Protein AF-A0A7S0HEJ6-F1 (afdb_monomer_lite)

Organism: NCBI:txid33657

Foldseek 3Di:
DDPPAPQWDDPDPPLRDTDGSVVRVVVCVVVVNDPPLLDDDDDDDDDPDDCPVVPDDDDDDHPCLVSPDQPPDPDHSCQVVQVVVDDVSVVVSVVVVVVVVVVVVVVVPPPDDD

pLDDT: mean 85.02, std 13.45, range [39.56, 96.75]

Secondary structure (DSSP, 8-state):
--TTSTTEEESSTTS--EEE-HHHHHHHHHHTSS-GGG------------STTSS-------HHHHT---SS-SS-HHHHHHHHH-HHHHHHHHHHHHHHHHHHHHHTTS----

Sequence (114 aa):
GRADLPGAAELSEGTRVYRGGARAAAAAVLAGDAHPLEFRWFVGRHTALSTRRGEWRSLACARPLLLKRCQALPKPFWHEVMELCGGECAELSRLIARENEGSNKRGFGRAEGI

Radius of gyration: 19.53 Å; chains: 1; bounding box: 34×42×59 Å

Structure (mmCIF, N/CA/C/O backbone):
data_AF-A0A7S0HEJ6-F1
#
_entry.id   AF-A0A7S0HEJ6-F1
#
loop_
_atom_site.group_PDB
_atom_site.id
_atom_site.type_symbol
_atom_site.label_atom_id
_atom_site.label_alt_id
_atom_site.label_comp_id
_atom_site.label_asym_id
_atom_site.label_entity_id
_atom_site.label_seq_id
_atom_site.pdbx_PDB_ins_code
_atom_site.Cartn_x
_atom_site.Cartn_y
_atom_site.Cartn_z
_atom_site.occupancy
_atom_site.B_iso_or_equiv
_atom_site.auth_seq_id
_atom_site.auth_comp_id
_atom_site.auth_asym_id
_atom_site.auth_atom_id
_atom_site.pdbx_PDB_model_num
ATOM 1 N N . GLY A 1 1 ? 2.402 0.463 -9.551 1.00 74.00 1 GLY A N 1
ATOM 2 C CA . GLY A 1 1 ? 3.359 -0.451 -10.195 1.00 74.00 1 GLY A CA 1
ATOM 3 C C . GLY A 1 1 ? 2.894 -0.791 -11.594 1.00 74.00 1 GLY A C 1
ATOM 4 O O . GLY A 1 1 ? 1.750 -0.493 -11.938 1.00 74.00 1 GLY A O 1
ATOM 5 N N . ARG A 1 2 ? 3.774 -1.403 -12.376 1.00 80.31 2 ARG A N 1
ATOM 6 C CA . ARG A 1 2 ? 3.614 -1.677 -13.805 1.00 80.31 2 ARG A CA 1
ATOM 7 C C . ARG A 1 2 ? 3.968 -3.139 -14.079 1.00 80.31 2 ARG A C 1
ATOM 9 O O . ARG A 1 2 ? 4.919 -3.633 -13.479 1.00 80.31 2 ARG A O 1
ATOM 16 N N . ALA A 1 3 ? 3.174 -3.812 -14.911 1.00 85.88 3 ALA A N 1
ATOM 17 C CA . ALA A 1 3 ? 3.335 -5.238 -15.220 1.00 85.88 3 ALA A CA 1
ATOM 18 C C . ALA A 1 3 ? 4.521 -5.502 -16.153 1.00 85.88 3 ALA A C 1
ATOM 20 O O . ALA A 1 3 ? 5.151 -6.547 -16.092 1.00 85.88 3 ALA A O 1
ATOM 21 N N . ASP A 1 4 ? 4.807 -4.527 -17.009 1.00 88.94 4 ASP A N 1
ATOM 22 C CA . ASP A 1 4 ? 5.810 -4.565 -18.065 1.00 88.94 4 ASP A CA 1
ATOM 23 C C . ASP A 1 4 ? 7.241 -4.338 -17.558 1.00 88.94 4 ASP A C 1
ATOM 25 O O . ASP A 1 4 ? 8.198 -4.484 -18.313 1.00 88.94 4 ASP A O 1
ATOM 29 N N . LEU A 1 5 ? 7.415 -4.008 -16.274 1.00 91.44 5 LEU A N 1
ATOM 30 C CA . LEU A 1 5 ? 8.738 -3.797 -15.698 1.00 91.44 5 LEU A CA 1
ATOM 31 C C . LEU A 1 5 ? 9.411 -5.128 -15.328 1.00 91.44 5 LEU A C 1
ATOM 33 O O . LEU A 1 5 ? 8.843 -5.908 -14.557 1.00 91.44 5 LEU A O 1
ATOM 37 N N . PRO A 1 6 ? 10.662 -5.368 -15.769 1.00 94.19 6 PRO A N 1
ATOM 38 C CA . PRO A 1 6 ? 11.423 -6.545 -15.372 1.00 94.19 6 PRO A CA 1
ATOM 39 C C . PRO A 1 6 ? 11.488 -6.728 -13.851 1.00 94.19 6 PRO A C 1
ATOM 41 O O . PRO A 1 6 ? 11.853 -5.817 -13.103 1.00 94.19 6 PRO A O 1
ATOM 44 N N . GLY A 1 7 ? 11.145 -7.933 -13.389 1.00 92.12 7 GLY A N 1
ATOM 45 C CA . GLY A 1 7 ? 11.129 -8.291 -11.969 1.00 92.12 7 GLY A CA 1
ATOM 46 C C . GLY A 1 7 ? 9.911 -7.785 -11.191 1.00 92.12 7 GLY A C 1
ATOM 47 O O . GLY A 1 7 ? 9.887 -7.936 -9.967 1.00 92.12 7 GLY A O 1
ATOM 48 N N . ALA A 1 8 ? 8.921 -7.184 -11.858 1.00 93.88 8 ALA A N 1
ATOM 49 C CA . ALA A 1 8 ? 7.617 -6.920 -11.270 1.00 93.88 8 ALA A CA 1
ATOM 50 C C . ALA A 1 8 ? 6.772 -8.203 -11.245 1.00 93.88 8 ALA A C 1
ATOM 52 O O . ALA A 1 8 ? 6.678 -8.925 -12.231 1.00 93.88 8 ALA A O 1
ATOM 53 N N . ALA A 1 9 ? 6.137 -8.471 -10.109 1.00 93.44 9 ALA A N 1
ATOM 54 C CA . ALA A 1 9 ? 5.191 -9.567 -9.937 1.00 93.44 9 ALA A CA 1
ATOM 55 C C . ALA A 1 9 ? 3.919 -9.036 -9.283 1.00 93.44 9 ALA A C 1
ATOM 57 O O . ALA A 1 9 ? 3.995 -8.272 -8.314 1.00 93.44 9 ALA A O 1
ATOM 58 N N . GLU A 1 10 ? 2.757 -9.425 -9.800 1.00 92.19 10 GLU A N 1
ATOM 59 C CA . GLU A 1 10 ? 1.481 -9.044 -9.201 1.00 92.19 10 GLU A CA 1
ATOM 60 C C . GLU A 1 10 ? 1.352 -9.656 -7.795 1.00 92.19 10 GLU A C 1
ATOM 62 O O . GLU A 1 10 ? 1.796 -10.777 -7.543 1.00 92.19 10 GLU A O 1
ATOM 67 N N . LEU A 1 11 ? 0.802 -8.895 -6.846 1.00 88.56 11 LEU A N 1
ATOM 68 C CA . LEU A 1 11 ? 0.611 -9.356 -5.468 1.00 88.56 11 LEU A CA 1
ATOM 69 C C . LEU A 1 11 ? -0.452 -10.449 -5.376 1.00 88.56 11 LEU A C 1
ATOM 71 O O . LEU A 1 11 ? -0.292 -11.395 -4.610 1.00 88.56 11 LEU A O 1
ATOM 75 N N . SER A 1 12 ? -1.529 -10.284 -6.134 1.00 85.94 12 SER A N 1
ATOM 76 C CA . SER A 1 12 ? -2.621 -11.235 -6.300 1.00 85.94 12 SER A CA 1
ATOM 77 C C . SER A 1 12 ? -3.296 -10.937 -7.630 1.00 85.94 12 SER A C 1
ATOM 79 O O . SER A 1 12 ? -3.360 -9.772 -8.035 1.00 85.94 12 SER A O 1
ATOM 81 N N . GLU A 1 13 ? -3.819 -11.971 -8.277 1.00 86.69 13 GLU A N 1
ATOM 82 C CA . GLU A 1 13 ? -4.461 -11.863 -9.584 1.00 86.69 13 GLU A CA 1
ATOM 83 C C . GLU A 1 13 ? -5.560 -10.791 -9.591 1.00 86.69 13 GLU A C 1
ATOM 85 O O . GLU A 1 13 ? -6.384 -10.708 -8.676 1.00 86.69 13 GLU A O 1
ATOM 90 N N . GLY A 1 14 ? -5.528 -9.920 -10.601 1.00 85.25 14 GLY A N 1
ATOM 91 C CA . GLY A 1 14 ? -6.547 -8.895 -10.834 1.00 85.25 14 GLY A CA 1
ATOM 92 C C . GLY A 1 14 ? -6.436 -7.647 -9.952 1.00 85.25 14 GLY A C 1
ATOM 93 O O . GLY A 1 14 ? -7.147 -6.669 -10.190 1.00 85.25 14 GLY A O 1
ATOM 94 N N . THR A 1 15 ? -5.524 -7.614 -8.974 1.00 83.25 15 THR A N 1
ATOM 95 C CA . THR A 1 15 ? -5.331 -6.434 -8.107 1.00 83.25 15 THR A CA 1
ATOM 96 C C . THR A 1 15 ? -4.665 -5.267 -8.831 1.00 83.25 15 THR A C 1
ATOM 98 O O . THR A 1 15 ? -4.795 -4.110 -8.421 1.00 83.25 15 THR A O 1
ATOM 101 N N . ARG A 1 16 ? -3.914 -5.556 -9.899 1.00 88.19 16 ARG A N 1
ATOM 102 C CA . ARG A 1 16 ? -3.020 -4.639 -10.613 1.00 88.19 16 ARG A CA 1
ATOM 103 C C . ARG A 1 16 ? -2.045 -3.931 -9.671 1.00 88.19 16 ARG A C 1
ATOM 105 O O . ARG A 1 16 ? -1.617 -2.802 -9.943 1.00 88.19 16 ARG A O 1
ATOM 112 N N . VAL A 1 17 ? -1.694 -4.566 -8.554 1.00 89.06 17 VAL A N 1
ATOM 113 C CA . VAL A 1 17 ? -0.668 -4.100 -7.620 1.00 89.06 17 VAL A CA 1
ATOM 114 C C . VAL A 1 17 ? 0.530 -5.020 -7.747 1.00 89.06 17 VAL A C 1
ATOM 116 O O . VAL A 1 17 ? 0.408 -6.231 -7.627 1.00 89.06 17 VAL A O 1
ATOM 119 N N . TYR A 1 18 ? 1.697 -4.428 -7.975 1.00 91.38 18 TYR A N 1
ATOM 120 C CA . TYR A 1 18 ? 2.916 -5.157 -8.299 1.00 91.38 18 TYR A CA 1
ATOM 121 C C . TYR A 1 18 ? 3.975 -4.910 -7.229 1.00 91.38 18 TYR A C 1
ATOM 123 O O . TYR A 1 18 ? 4.120 -3.780 -6.753 1.00 91.38 18 TYR A O 1
ATOM 131 N N . ARG A 1 19 ? 4.723 -5.959 -6.884 1.00 91.12 19 ARG A N 1
ATOM 132 C CA . ARG A 1 19 ? 5.930 -5.917 -6.049 1.00 91.12 19 ARG A CA 1
ATOM 133 C C . ARG A 1 19 ? 7.172 -6.225 -6.882 1.00 91.12 19 ARG A C 1
ATOM 135 O O . ARG A 1 19 ? 7.070 -6.865 -7.921 1.00 91.12 19 ARG A O 1
ATOM 142 N N . GLY A 1 20 ? 8.343 -5.845 -6.380 1.00 89.38 20 GLY A N 1
ATOM 143 C CA . GLY A 1 20 ? 9.608 -6.063 -7.085 1.00 89.38 20 GLY A CA 1
ATOM 144 C C . GLY A 1 20 ? 9.869 -5.005 -8.159 1.00 89.38 20 GLY A C 1
ATOM 145 O O . GLY A 1 20 ? 9.291 -3.921 -8.122 1.00 89.38 20 GLY A O 1
ATOM 146 N N . GLY A 1 21 ? 10.798 -5.293 -9.070 1.00 92.38 21 GLY A N 1
ATOM 147 C CA . GLY A 1 21 ? 11.139 -4.403 -10.187 1.00 92.38 21 GLY A CA 1
ATOM 148 C C . GLY A 1 21 ? 11.777 -3.068 -9.792 1.00 92.38 21 GLY A C 1
ATOM 149 O O . GLY A 1 21 ? 11.810 -2.152 -10.602 1.00 92.38 21 GLY A O 1
ATOM 150 N N . ALA A 1 22 ? 12.303 -2.943 -8.568 1.00 92.69 22 ALA A N 1
ATOM 151 C CA . ALA A 1 22 ? 12.863 -1.706 -8.017 1.00 92.69 22 ALA A CA 1
ATOM 152 C C . ALA A 1 22 ? 13.854 -1.004 -8.967 1.00 92.69 22 ALA A C 1
ATOM 154 O O . ALA A 1 22 ? 13.699 0.172 -9.273 1.00 92.69 22 ALA A O 1
ATOM 155 N N . ARG A 1 23 ? 14.853 -1.726 -9.491 1.00 94.56 23 ARG A N 1
ATOM 156 C CA . ARG A 1 23 ? 15.839 -1.135 -10.414 1.00 94.56 23 ARG A CA 1
ATOM 157 C C . ARG A 1 23 ? 15.202 -0.664 -11.724 1.00 94.56 23 ARG A C 1
ATOM 159 O O . ARG A 1 23 ? 15.492 0.440 -12.167 1.00 94.56 23 ARG A O 1
ATOM 166 N N . ALA A 1 24 ? 14.312 -1.470 -12.303 1.00 95.25 24 ALA A N 1
ATOM 167 C CA . ALA A 1 24 ? 13.615 -1.130 -13.540 1.00 95.25 24 ALA A CA 1
ATOM 168 C C . ALA A 1 24 ? 12.667 0.067 -13.358 1.00 95.25 24 ALA A C 1
ATOM 170 O O . ALA A 1 24 ? 12.634 0.958 -14.197 1.00 95.25 24 ALA A O 1
ATOM 171 N N . ALA A 1 25 ? 11.954 0.134 -12.231 1.00 94.50 25 ALA A N 1
ATOM 172 C CA . ALA A 1 25 ? 11.094 1.260 -11.886 1.00 94.50 25 ALA A CA 1
ATOM 173 C C . ALA A 1 25 ? 11.893 2.561 -11.731 1.00 94.50 25 ALA A C 1
ATOM 175 O O . ALA A 1 25 ? 11.480 3.595 -12.246 1.00 94.50 25 ALA A O 1
ATOM 176 N N . ALA A 1 26 ? 13.052 2.513 -11.063 1.00 95.06 26 ALA A N 1
ATOM 177 C CA . ALA A 1 26 ? 13.926 3.676 -10.932 1.00 95.06 26 ALA A CA 1
ATOM 178 C C . ALA A 1 26 ? 14.450 4.146 -12.297 1.00 95.06 26 ALA A C 1
ATOM 180 O O . ALA A 1 26 ? 14.387 5.336 -12.591 1.00 95.06 26 ALA A O 1
ATOM 181 N N . ALA A 1 27 ? 14.909 3.217 -13.143 1.00 96.19 27 ALA A N 1
ATOM 182 C CA . ALA A 1 27 ? 15.373 3.531 -14.492 1.00 96.19 27 ALA A CA 1
ATOM 183 C C . ALA A 1 27 ? 14.266 4.167 -15.348 1.00 96.19 27 ALA A C 1
ATOM 185 O O . ALA A 1 27 ? 14.501 5.205 -15.956 1.00 96.19 27 ALA A O 1
ATOM 186 N N . ALA A 1 28 ? 13.051 3.609 -15.327 1.00 94.94 28 ALA A N 1
ATOM 187 C CA . ALA A 1 28 ? 11.908 4.146 -16.068 1.00 94.94 28 ALA A CA 1
ATOM 188 C C . ALA A 1 28 ? 11.519 5.559 -15.605 1.00 94.94 28 ALA A C 1
ATOM 190 O O . ALA A 1 28 ? 11.211 6.418 -16.424 1.00 94.94 28 ALA A O 1
ATOM 191 N N . VAL A 1 29 ? 11.567 5.829 -14.296 1.00 95.56 29 VAL A N 1
ATOM 192 C CA . VAL A 1 29 ? 11.313 7.177 -13.766 1.00 95.56 29 VAL A CA 1
ATOM 193 C C . VAL A 1 29 ? 12.401 8.162 -14.202 1.00 95.56 29 VAL A C 1
ATOM 195 O O . VAL A 1 29 ? 12.079 9.274 -14.609 1.00 95.56 29 VAL A O 1
ATOM 198 N N . LEU A 1 30 ? 13.677 7.767 -14.142 1.00 96.75 30 LEU A N 1
ATOM 199 C CA . LEU A 1 30 ? 14.798 8.621 -14.556 1.00 96.75 30 LEU A CA 1
ATOM 200 C C . LEU A 1 30 ? 14.810 8.896 -16.067 1.00 96.75 30 LEU A C 1
ATOM 202 O O . LEU A 1 30 ? 15.219 9.977 -16.476 1.00 96.75 30 LEU A O 1
ATOM 206 N N . ALA A 1 31 ? 14.347 7.942 -16.877 1.00 96.62 31 ALA A N 1
ATOM 207 C CA . ALA A 1 31 ? 14.207 8.087 -18.324 1.00 96.62 31 ALA A CA 1
ATOM 208 C C . ALA A 1 31 ? 12.971 8.909 -18.744 1.00 96.62 31 ALA A C 1
ATOM 210 O O . ALA A 1 31 ? 12.893 9.344 -19.888 1.00 96.62 31 ALA A O 1
ATOM 211 N N . GLY A 1 32 ? 12.016 9.142 -17.834 1.00 95.62 32 GLY A N 1
ATOM 212 C CA . GLY A 1 32 ? 10.752 9.832 -18.126 1.00 95.62 32 GLY A CA 1
ATOM 213 C C . GLY A 1 32 ? 9.626 8.920 -18.633 1.00 95.62 32 GLY A C 1
ATOM 214 O O . GLY A 1 32 ? 8.531 9.405 -18.907 1.00 95.62 32 GLY A O 1
ATOM 215 N N . ASP A 1 33 ? 9.850 7.606 -18.692 1.00 94.50 33 ASP A N 1
ATOM 216 C CA . ASP A 1 33 ? 8.889 6.607 -19.185 1.00 94.50 33 ASP A CA 1
ATOM 217 C C . ASP A 1 33 ? 7.796 6.248 -18.167 1.00 94.50 33 ASP A C 1
ATOM 219 O O . ASP A 1 33 ? 6.820 5.566 -18.499 1.00 94.50 33 ASP A O 1
ATOM 223 N N . ALA A 1 34 ? 7.965 6.645 -16.903 1.00 93.00 34 ALA A N 1
ATOM 224 C CA . ALA A 1 34 ? 7.008 6.389 -15.834 1.00 93.00 34 ALA A CA 1
ATOM 225 C C . ALA A 1 34 ? 6.943 7.542 -14.829 1.00 93.00 34 ALA A C 1
ATOM 227 O O . ALA A 1 34 ? 7.947 8.181 -14.511 1.00 93.00 34 ALA A O 1
ATOM 228 N N . HIS A 1 35 ? 5.760 7.771 -14.259 1.00 91.31 35 HIS A N 1
ATOM 229 C CA . HIS A 1 35 ? 5.570 8.820 -13.269 1.00 91.31 35 HIS A CA 1
ATOM 230 C C . HIS A 1 35 ? 5.960 8.326 -11.859 1.00 91.31 35 HIS A C 1
ATOM 232 O O . HIS A 1 35 ? 5.515 7.253 -11.439 1.00 91.31 35 HIS A O 1
ATOM 238 N N . PRO A 1 36 ? 6.709 9.103 -11.047 1.00 89.12 36 PRO A N 1
ATOM 239 C CA . PRO A 1 36 ? 7.137 8.674 -9.709 1.00 89.12 36 PRO A CA 1
ATOM 240 C C . PRO A 1 36 ? 5.993 8.219 -8.787 1.00 89.12 36 PRO A C 1
ATOM 242 O O . PRO A 1 36 ? 6.162 7.304 -7.983 1.00 89.12 36 PRO A O 1
ATOM 245 N N . LEU A 1 37 ? 4.811 8.838 -8.905 1.00 86.81 37 LEU A N 1
ATOM 246 C CA . LEU A 1 37 ? 3.632 8.496 -8.089 1.00 86.81 37 LEU A CA 1
ATOM 247 C C . LEU A 1 37 ? 3.014 7.130 -8.420 1.00 86.81 37 LEU A C 1
ATOM 249 O O . LEU A 1 37 ? 2.154 6.661 -7.676 1.00 86.81 37 LEU A O 1
ATOM 253 N N . GLU A 1 38 ? 3.449 6.468 -9.490 1.00 87.50 38 GLU A N 1
ATOM 254 C CA . GLU A 1 38 ? 3.035 5.098 -9.792 1.00 87.50 38 GLU A CA 1
ATOM 255 C C . GLU A 1 38 ? 3.688 4.061 -8.866 1.00 87.50 38 GLU A C 1
ATOM 257 O O . GLU A 1 38 ? 3.263 2.898 -8.848 1.00 87.50 38 GLU A O 1
ATOM 262 N N . PHE A 1 39 ? 4.697 4.460 -8.087 1.00 90.19 39 PHE A N 1
ATOM 263 C CA . PHE A 1 39 ? 5.506 3.573 -7.257 1.00 90.19 39 PHE A CA 1
ATOM 264 C C . PHE A 1 39 ? 5.497 3.986 -5.785 1.00 90.19 39 PHE A C 1
ATOM 266 O O . PHE A 1 39 ? 5.358 5.156 -5.424 1.00 90.19 39 PHE A O 1
ATOM 273 N N . ARG A 1 40 ? 5.684 2.990 -4.915 1.00 89.19 40 ARG A N 1
ATOM 274 C CA . ARG A 1 40 ? 5.975 3.181 -3.495 1.00 89.19 40 ARG A CA 1
ATOM 275 C C . ARG A 1 40 ? 7.149 2.307 -3.100 1.00 89.19 40 ARG A C 1
ATOM 277 O O . ARG A 1 40 ? 7.230 1.150 -3.506 1.00 89.19 40 ARG A O 1
ATOM 284 N N . TRP A 1 41 ? 8.039 2.893 -2.312 1.00 88.19 41 TRP A N 1
ATOM 285 C CA . TRP A 1 41 ? 9.286 2.285 -1.882 1.00 88.19 41 TRP A CA 1
ATOM 286 C C . TRP A 1 41 ? 9.186 1.997 -0.394 1.00 88.19 41 TRP A C 1
ATOM 288 O O . TRP A 1 41 ? 8.862 2.887 0.390 1.00 88.19 41 TRP A O 1
ATOM 298 N N . PHE A 1 42 ? 9.450 0.751 -0.026 1.00 87.12 42 PHE A N 1
ATOM 299 C CA . PHE A 1 42 ? 9.437 0.290 1.354 1.00 87.12 42 PHE A CA 1
ATOM 300 C C . PHE A 1 42 ? 10.778 -0.371 1.650 1.00 87.12 42 PHE A C 1
ATOM 302 O O . PHE A 1 42 ? 11.314 -1.093 0.808 1.00 87.12 42 PHE A O 1
ATOM 309 N N . VAL A 1 43 ? 11.309 -0.125 2.844 1.00 88.44 43 VAL A N 1
ATOM 310 C CA . VAL A 1 43 ? 12.514 -0.784 3.353 1.00 88.44 43 VAL A CA 1
ATOM 311 C C . VAL A 1 43 ? 12.091 -1.686 4.504 1.00 88.44 43 VAL A C 1
ATOM 313 O O . VAL A 1 43 ? 11.425 -1.237 5.433 1.00 88.44 43 VAL A O 1
ATOM 316 N N . GLY A 1 44 ? 12.470 -2.962 4.429 1.00 89.06 44 GLY A N 1
ATOM 317 C CA . GLY A 1 44 ? 12.051 -3.978 5.393 1.00 89.06 44 GLY A CA 1
ATOM 318 C C . GLY A 1 44 ? 10.651 -4.546 5.127 1.00 89.06 44 GLY A C 1
ATOM 319 O O . GLY A 1 44 ? 9.894 -4.064 4.283 1.00 89.06 44 GLY A O 1
ATOM 320 N N . ARG A 1 45 ? 10.327 -5.637 5.829 1.00 87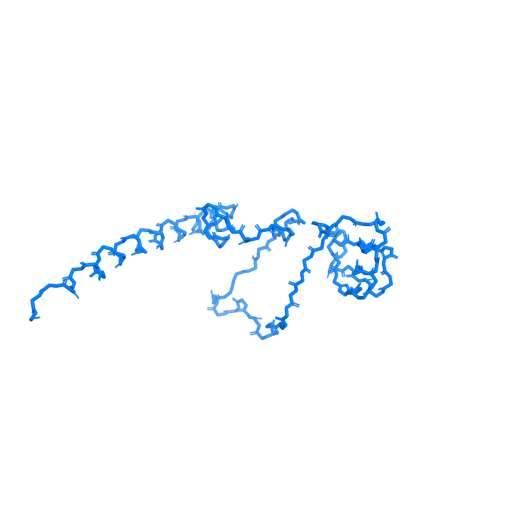.69 45 ARG A N 1
ATOM 321 C CA . ARG A 1 45 ? 9.024 -6.311 5.768 1.00 87.69 45 ARG A CA 1
ATOM 322 C C . ARG A 1 45 ? 8.782 -7.102 7.049 1.00 87.69 45 ARG A C 1
ATOM 324 O O . ARG A 1 45 ? 9.614 -7.926 7.417 1.00 87.69 45 ARG A O 1
ATOM 331 N N . HIS A 1 46 ? 7.608 -6.939 7.650 1.00 86.75 46 HIS A N 1
ATOM 332 C CA . HIS A 1 46 ? 7.127 -7.841 8.697 1.00 86.75 46 HIS A CA 1
ATOM 333 C C . HIS A 1 46 ? 6.495 -9.084 8.060 1.00 86.75 46 HIS A C 1
ATOM 335 O O . HIS A 1 46 ? 5.596 -8.965 7.230 1.00 86.75 46 HIS A O 1
ATOM 341 N N . THR A 1 47 ? 6.974 -10.277 8.416 1.00 85.12 47 THR A N 1
ATOM 342 C CA . THR A 1 47 ? 6.499 -11.556 7.847 1.00 85.12 47 THR A CA 1
ATOM 343 C C . THR A 1 47 ? 5.691 -12.404 8.824 1.00 85.12 47 THR A C 1
ATOM 345 O O . THR A 1 47 ? 4.958 -13.283 8.388 1.00 85.12 47 THR A O 1
ATOM 348 N N . ALA A 1 48 ? 5.785 -12.137 10.126 1.00 86.00 48 ALA A N 1
ATOM 349 C CA . ALA A 1 48 ? 5.127 -12.910 11.179 1.00 86.00 48 ALA A CA 1
ATOM 350 C C . ALA A 1 48 ? 3.813 -12.258 11.652 1.00 86.00 48 ALA A C 1
ATOM 352 O O . ALA A 1 48 ? 3.567 -12.134 12.848 1.00 86.00 48 ALA A O 1
ATOM 353 N N . LEU A 1 49 ? 2.983 -11.793 10.713 1.00 86.00 49 LEU A N 1
ATOM 354 C CA . LEU A 1 49 ? 1.688 -11.180 11.023 1.00 86.00 49 LEU A CA 1
ATOM 355 C C . LEU A 1 49 ? 0.602 -12.260 11.078 1.00 86.00 49 LEU A C 1
ATOM 357 O O . LEU A 1 49 ? 0.532 -13.114 10.195 1.00 86.00 49 LEU A O 1
ATOM 361 N N . SER A 1 50 ? -0.254 -12.224 12.100 1.00 87.25 50 SER A N 1
ATOM 362 C CA . SER A 1 50 ? -1.333 -13.201 12.283 1.00 87.25 50 SER A CA 1
ATOM 363 C C . SER A 1 50 ? -2.615 -12.525 12.740 1.00 87.25 50 SER A C 1
ATOM 365 O O . SER A 1 50 ? -2.618 -11.760 13.700 1.00 87.25 50 SER A O 1
ATOM 367 N N . THR A 1 51 ? -3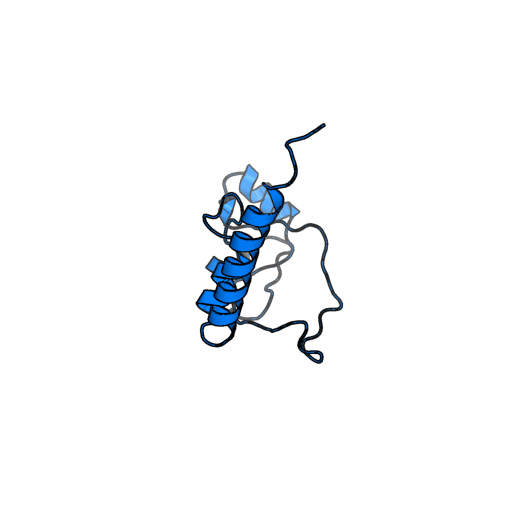.725 -12.865 12.091 1.00 91.38 51 THR A N 1
ATOM 368 C CA . THR A 1 51 ? -5.061 -12.395 12.478 1.00 91.38 51 THR A CA 1
ATOM 369 C C . THR A 1 51 ? -5.687 -13.236 13.591 1.00 91.38 51 THR A C 1
ATOM 371 O O . THR A 1 51 ? -6.693 -12.840 14.172 1.00 91.38 51 THR A O 1
ATOM 374 N N . ARG A 1 52 ? -5.089 -14.388 13.942 1.00 91.25 52 ARG A N 1
ATOM 375 C CA . ARG A 1 52 ? -5.684 -15.358 14.882 1.00 91.25 52 ARG A CA 1
ATOM 376 C C . ARG A 1 52 ? -5.868 -14.813 16.296 1.00 91.25 52 ARG A C 1
ATOM 378 O O . ARG A 1 52 ? -6.787 -15.228 16.985 1.00 91.25 52 ARG A O 1
ATOM 385 N N . ARG A 1 53 ? -4.977 -13.920 16.730 1.00 87.38 53 ARG A N 1
ATOM 386 C CA . ARG A 1 53 ? -5.004 -13.318 18.073 1.00 87.38 53 ARG A CA 1
ATOM 387 C C . ARG A 1 53 ? -5.800 -12.013 18.131 1.00 87.38 53 ARG A C 1
ATOM 389 O O . ARG A 1 53 ? -5.846 -11.385 19.177 1.00 87.38 53 ARG A O 1
ATOM 396 N N . GLY A 1 54 ? -6.378 -11.571 17.012 1.00 84.94 54 GLY A N 1
ATOM 397 C CA . GLY A 1 54 ? -7.075 -10.285 16.922 1.00 84.94 54 GLY A CA 1
ATOM 398 C C . GLY A 1 54 ? -6.161 -9.052 16.914 1.00 84.94 54 GLY A C 1
ATOM 399 O O . GLY A 1 54 ? -6.651 -7.952 16.692 1.00 84.94 54 GLY A O 1
ATOM 400 N N . GLU A 1 55 ? -4.845 -9.226 17.086 1.00 86.69 55 GLU A N 1
ATOM 401 C CA . GLU A 1 55 ? -3.836 -8.156 17.002 1.00 86.69 55 GLU A CA 1
ATOM 402 C C . GLU A 1 55 ? -3.790 -7.504 15.610 1.00 86.69 55 GLU A C 1
ATOM 404 O O . GLU A 1 55 ? -3.546 -6.307 15.479 1.00 86.69 55 GLU A O 1
ATOM 409 N N . TRP A 1 56 ? -4.053 -8.295 14.564 1.00 89.00 56 TRP A N 1
ATOM 410 C CA . TRP A 1 56 ? -4.099 -7.847 13.174 1.00 89.00 56 TRP A CA 1
ATOM 411 C C . TRP A 1 56 ? -5.465 -8.133 12.562 1.00 89.00 56 TRP A C 1
ATOM 413 O O . TRP A 1 56 ? -6.041 -9.203 12.764 1.00 89.00 56 TRP A O 1
ATOM 423 N N . ARG A 1 57 ? -5.952 -7.203 11.737 1.00 86.69 57 ARG A N 1
ATOM 424 C CA . ARG A 1 57 ? -7.172 -7.367 10.941 1.00 86.69 57 ARG A CA 1
ATOM 425 C C . ARG A 1 57 ? -6.833 -7.239 9.460 1.00 86.69 57 ARG A C 1
ATOM 427 O O . ARG A 1 57 ? -6.165 -6.293 9.053 1.00 86.69 57 ARG A O 1
ATOM 434 N N . SER A 1 58 ? -7.272 -8.205 8.657 1.00 88.00 58 SER A N 1
ATOM 435 C CA . SER A 1 58 ? -7.129 -8.151 7.201 1.00 88.00 58 SER A CA 1
ATOM 436 C C . SER A 1 58 ? -8.197 -7.245 6.607 1.00 88.00 58 SER A C 1
ATOM 438 O O . SER A 1 58 ? -9.373 -7.383 6.940 1.00 88.00 58 SER A O 1
ATOM 440 N N . LEU A 1 59 ? -7.791 -6.365 5.698 1.00 86.25 59 LEU A N 1
ATOM 441 C CA . LEU A 1 59 ? -8.676 -5.436 5.010 1.00 86.25 59 LEU A CA 1
ATOM 442 C C . LEU A 1 59 ? -8.436 -5.533 3.505 1.00 86.25 59 LEU A C 1
ATOM 444 O O . LEU A 1 59 ? -7.288 -5.563 3.054 1.00 86.25 59 LEU A O 1
ATOM 448 N N . ALA A 1 60 ? -9.517 -5.564 2.727 1.00 85.12 60 ALA A N 1
ATOM 449 C CA . ALA A 1 60 ? -9.421 -5.408 1.284 1.00 85.12 60 ALA A CA 1
ATOM 450 C C . ALA A 1 60 ? -9.072 -3.948 0.976 1.00 85.12 60 ALA A C 1
ATOM 452 O O . ALA A 1 60 ? -9.683 -3.027 1.515 1.00 85.12 60 ALA A O 1
ATOM 453 N N . CYS A 1 61 ? -8.078 -3.723 0.122 1.00 84.12 61 CYS A N 1
ATOM 454 C CA . CYS A 1 61 ? -7.631 -2.380 -0.221 1.00 84.12 61 CYS A CA 1
ATOM 455 C C . CYS A 1 61 ? -7.463 -2.228 -1.730 1.00 84.12 61 CYS A C 1
ATOM 457 O O . CYS A 1 61 ? -6.922 -3.094 -2.416 1.00 84.12 61 CYS A O 1
ATOM 459 N N . ALA A 1 62 ? -7.930 -1.095 -2.248 1.00 83.69 62 ALA A N 1
ATOM 460 C CA . ALA A 1 62 ? -7.756 -0.739 -3.644 1.00 83.69 62 ALA A CA 1
ATOM 461 C C . ALA A 1 62 ? -6.370 -0.119 -3.880 1.00 83.69 62 ALA A C 1
ATOM 463 O O . ALA A 1 62 ? -5.784 0.519 -2.998 1.00 83.69 62 ALA A O 1
ATOM 464 N N . ARG A 1 63 ? -5.871 -0.236 -5.116 1.00 85.12 63 ARG A N 1
ATOM 465 C CA . ARG A 1 63 ? -4.589 0.342 -5.550 1.00 85.12 63 ARG A CA 1
ATOM 466 C C . ARG A 1 63 ? -4.395 1.823 -5.159 1.00 85.12 63 ARG A C 1
ATOM 468 O O . ARG A 1 63 ? -3.291 2.139 -4.715 1.00 85.12 63 ARG A O 1
ATOM 475 N N . PRO A 1 64 ? -5.391 2.731 -5.275 1.00 85.00 64 PRO A N 1
ATOM 476 C CA . PRO A 1 64 ? -5.211 4.133 -4.884 1.00 85.00 64 PRO A CA 1
ATOM 477 C C . PRO A 1 64 ? -4.887 4.319 -3.398 1.00 85.00 64 PRO A C 1
ATOM 479 O O . PRO A 1 64 ? -4.094 5.190 -3.056 1.00 85.00 64 PRO A O 1
ATOM 482 N N . LEU A 1 65 ? -5.455 3.478 -2.527 1.00 86.75 65 LEU A N 1
ATOM 483 C CA . LEU A 1 65 ? -5.199 3.519 -1.089 1.00 86.75 65 LEU A CA 1
ATOM 484 C C . LEU A 1 65 ? -3.788 3.000 -0.777 1.00 86.75 65 LEU A C 1
ATOM 486 O O . LEU A 1 65 ? -3.031 3.658 -0.072 1.00 86.75 65 LEU A O 1
ATOM 490 N N . LEU A 1 66 ? -3.398 1.869 -1.376 1.00 85.69 66 LEU A N 1
ATOM 491 C CA . LEU A 1 66 ? -2.062 1.275 -1.217 1.00 85.69 66 LEU A CA 1
ATOM 492 C C . LEU A 1 66 ? -0.929 2.176 -1.720 1.00 85.69 66 LEU A C 1
ATOM 494 O O . LEU A 1 66 ? 0.163 2.183 -1.155 1.00 85.69 66 LEU A O 1
ATOM 498 N N . LEU A 1 67 ? -1.173 2.920 -2.800 1.00 85.06 67 LEU A N 1
ATOM 499 C CA . LEU A 1 67 ? -0.197 3.827 -3.398 1.00 85.06 67 LEU A CA 1
ATOM 500 C C . LEU A 1 67 ? -0.370 5.276 -2.930 1.00 85.06 67 LEU A C 1
ATOM 502 O O . LEU A 1 67 ? 0.270 6.167 -3.496 1.00 85.06 67 LEU A O 1
ATOM 506 N N . LYS A 1 68 ? -1.185 5.546 -1.904 1.00 87.44 68 LYS A N 1
ATOM 507 C CA . LYS A 1 68 ? -1.368 6.903 -1.382 1.00 87.44 68 LYS A CA 1
ATOM 508 C C . LYS A 1 68 ? -0.050 7.459 -0.834 1.00 87.44 68 LYS A C 1
ATOM 510 O O . LYS A 1 68 ? 0.772 6.743 -0.267 1.00 87.44 68 LYS A O 1
ATOM 515 N N . ARG A 1 69 ? 0.187 8.759 -1.031 1.00 83.94 69 ARG A N 1
ATOM 516 C CA . ARG A 1 69 ? 1.336 9.448 -0.430 1.00 83.94 69 ARG A CA 1
ATOM 517 C C . ARG A 1 69 ? 1.015 9.722 1.034 1.00 83.94 69 ARG A C 1
ATOM 519 O O . ARG A 1 69 ? 0.102 10.488 1.304 1.00 83.94 69 ARG A O 1
ATOM 526 N N . CYS A 1 70 ? 1.785 9.147 1.954 1.00 84.38 70 CYS A N 1
ATOM 527 C CA . CYS A 1 70 ? 1.554 9.316 3.394 1.00 84.38 70 CYS A CA 1
ATOM 528 C C . CYS A 1 70 ? 2.365 10.456 4.039 1.00 84.38 70 CYS A C 1
ATOM 530 O O . CYS A 1 70 ? 2.433 10.550 5.259 1.00 84.38 70 CYS A O 1
ATOM 532 N N . GLN A 1 71 ? 2.993 11.318 3.235 1.00 81.81 71 GLN A N 1
ATOM 533 C CA . GLN A 1 71 ? 3.705 12.507 3.714 1.00 81.81 71 GLN A CA 1
ATOM 534 C C . GLN A 1 71 ? 2.731 13.684 3.807 1.00 81.81 71 GLN A C 1
ATOM 536 O O . GLN A 1 71 ? 1.993 13.915 2.851 1.00 81.81 71 GLN A O 1
ATOM 541 N N . ALA A 1 72 ? 2.765 14.423 4.922 1.00 83.00 72 ALA A N 1
ATOM 542 C CA . ALA A 1 72 ? 1.933 15.608 5.163 1.00 83.00 72 ALA A CA 1
ATOM 543 C C . ALA A 1 72 ? 0.419 15.365 4.984 1.00 83.00 72 ALA A C 1
ATOM 545 O O . ALA A 1 72 ? -0.306 16.216 4.472 1.00 83.00 72 ALA A O 1
ATOM 546 N N . LEU A 1 73 ? -0.067 14.185 5.384 1.00 85.62 73 LEU A N 1
ATOM 547 C CA . LEU A 1 73 ? -1.504 13.930 5.410 1.00 85.62 73 LEU A CA 1
ATOM 548 C C . LEU A 1 73 ? -2.181 14.811 6.476 1.00 85.62 73 LEU A C 1
ATOM 550 O O . LEU A 1 73 ? -1.617 14.973 7.558 1.00 85.62 73 LEU A O 1
ATOM 554 N N . PRO A 1 74 ? -3.407 15.310 6.226 1.00 86.19 74 PRO A N 1
ATOM 555 C CA . PRO A 1 74 ? -4.156 16.102 7.208 1.00 86.19 74 PRO A CA 1
ATOM 556 C C . PRO A 1 74 ? -4.517 15.299 8.466 1.00 86.19 74 PRO A C 1
ATOM 558 O O . PRO A 1 74 ? -4.781 15.871 9.516 1.00 86.19 74 PRO A O 1
ATOM 561 N N . LYS A 1 75 ? -4.521 13.966 8.360 1.00 89.31 75 LYS A N 1
ATOM 562 C CA . LYS A 1 75 ? -4.671 13.029 9.471 1.00 89.31 75 LYS A CA 1
ATOM 563 C C . LYS A 1 75 ? -3.794 11.798 9.244 1.00 89.31 75 LYS A C 1
ATOM 565 O O . LYS A 1 75 ? -3.510 11.475 8.087 1.00 89.31 75 LYS A O 1
ATOM 570 N N . PRO A 1 76 ? -3.382 11.080 10.301 1.00 91.06 76 PRO A N 1
ATOM 571 C CA . PRO A 1 76 ? -2.605 9.860 10.135 1.00 91.06 76 PRO A CA 1
ATOM 572 C C . PRO A 1 76 ? -3.327 8.853 9.234 1.00 91.06 76 PRO A C 1
ATOM 574 O O . PRO A 1 76 ? -4.530 8.632 9.371 1.00 91.06 76 PRO A O 1
ATOM 577 N N . PHE A 1 77 ? -2.576 8.211 8.335 1.00 91.06 77 PHE A N 1
ATOM 578 C CA . PHE A 1 77 ? -3.124 7.282 7.339 1.00 91.06 77 PHE A CA 1
ATOM 579 C C . PHE A 1 77 ? -3.957 6.153 7.965 1.00 91.06 77 PHE A C 1
ATOM 581 O O . PHE A 1 77 ? -4.970 5.746 7.408 1.00 91.06 77 PHE A O 1
ATOM 588 N N . TRP A 1 78 ? -3.567 5.692 9.156 1.00 91.62 78 TRP A N 1
ATOM 589 C CA . TRP A 1 78 ? -4.307 4.679 9.904 1.00 91.62 78 TRP A CA 1
ATOM 590 C C . TRP A 1 78 ? -5.761 5.094 10.179 1.00 91.62 78 TRP A C 1
ATOM 592 O O . TRP A 1 78 ? -6.667 4.310 9.915 1.00 91.62 78 TRP A O 1
ATOM 602 N N . HIS A 1 79 ? -6.008 6.337 10.610 1.00 93.44 79 HIS A N 1
ATOM 603 C CA . HIS A 1 79 ? -7.370 6.824 10.862 1.00 93.44 79 HIS A CA 1
ATOM 604 C C . HIS A 1 79 ? -8.217 6.827 9.588 1.00 93.44 79 HIS A C 1
ATOM 606 O O . HIS A 1 79 ? -9.382 6.445 9.619 1.00 93.44 79 HIS A O 1
ATOM 612 N N . GLU A 1 80 ? -7.623 7.205 8.454 1.00 91.94 80 GLU A N 1
ATOM 613 C CA . GLU A 1 80 ? -8.303 7.176 7.159 1.00 91.94 80 GLU A CA 1
ATOM 614 C C . GLU A 1 80 ? -8.712 5.759 6.751 1.00 91.94 80 GLU A C 1
ATOM 616 O O . GLU A 1 80 ? -9.857 5.542 6.365 1.00 91.94 80 GLU A O 1
ATOM 621 N N . VAL A 1 81 ? -7.806 4.787 6.881 1.00 92.50 81 VAL A N 1
ATOM 622 C CA . VAL A 1 81 ? -8.106 3.378 6.586 1.00 92.50 81 VAL A CA 1
ATOM 623 C C . VAL A 1 81 ? -9.221 2.861 7.495 1.00 92.50 81 VAL A C 1
ATOM 625 O O . VAL A 1 81 ? -10.160 2.232 7.015 1.00 92.50 81 VAL A O 1
ATOM 628 N N . MET A 1 82 ? -9.149 3.150 8.793 1.00 93.50 82 MET A N 1
ATOM 629 C CA . MET A 1 82 ? -10.134 2.686 9.771 1.00 93.50 82 MET A CA 1
ATOM 630 C C . MET A 1 82 ? -11.520 3.297 9.549 1.00 93.50 82 MET A C 1
ATOM 632 O O . MET A 1 82 ? -12.524 2.606 9.699 1.00 93.50 82 MET A O 1
ATOM 636 N N . GLU A 1 83 ? -11.590 4.565 9.145 1.00 93.19 83 GLU A N 1
ATOM 637 C CA . GLU A 1 83 ? -12.848 5.209 8.766 1.00 93.19 83 GLU A CA 1
ATOM 638 C C . GLU A 1 83 ? -13.442 4.628 7.480 1.00 93.19 83 GLU A C 1
ATOM 640 O O . GLU 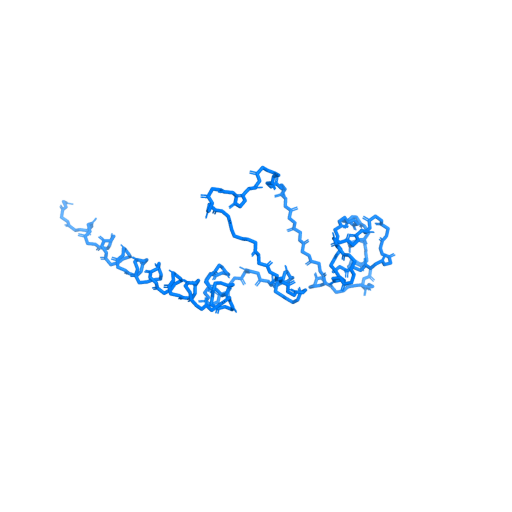A 1 83 ? -14.645 4.382 7.439 1.00 93.19 83 GLU A O 1
ATOM 645 N N . LEU A 1 84 ? -12.616 4.352 6.462 1.00 92.00 84 LEU A N 1
ATOM 646 C CA . LEU A 1 84 ? -13.063 3.695 5.226 1.00 92.00 84 LEU A CA 1
ATOM 647 C C . LEU A 1 84 ? -13.641 2.299 5.486 1.00 92.00 84 LEU A C 1
ATOM 649 O 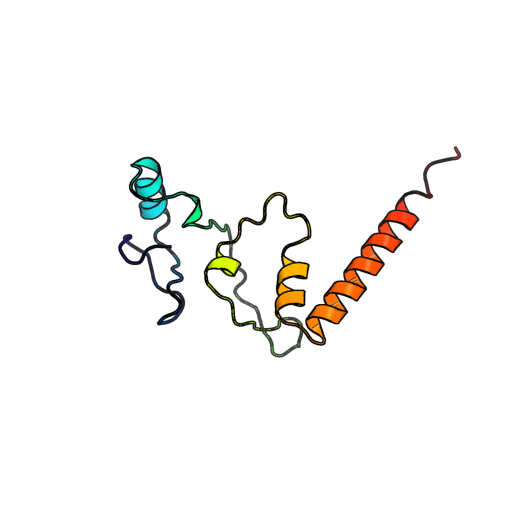O . LEU A 1 84 ? -14.538 1.865 4.770 1.00 92.00 84 LEU A O 1
ATOM 653 N N . CYS A 1 85 ? -13.143 1.603 6.510 1.00 91.69 85 CYS A N 1
ATOM 654 C CA . CYS A 1 85 ? -13.673 0.304 6.926 1.00 91.69 85 CYS A CA 1
ATOM 655 C C . CYS A 1 85 ? -15.041 0.408 7.618 1.00 91.69 85 CYS A C 1
ATOM 657 O O . CYS A 1 85 ? -15.774 -0.578 7.657 1.00 91.69 85 CYS A O 1
ATOM 659 N N . GLY A 1 86 ? -15.396 1.581 8.151 1.00 92.62 86 GLY A N 1
ATOM 660 C CA . GLY A 1 86 ? -16.661 1.806 8.845 1.00 92.62 86 GLY A CA 1
ATOM 661 C C . GLY A 1 86 ? -16.804 1.014 10.151 1.00 92.62 86 GLY A C 1
ATOM 662 O O . GLY A 1 86 ? -15.833 0.488 10.701 1.00 92.62 86 GLY A O 1
ATOM 663 N N . GLY A 1 87 ? -18.035 0.972 10.671 1.00 93.75 87 GLY A N 1
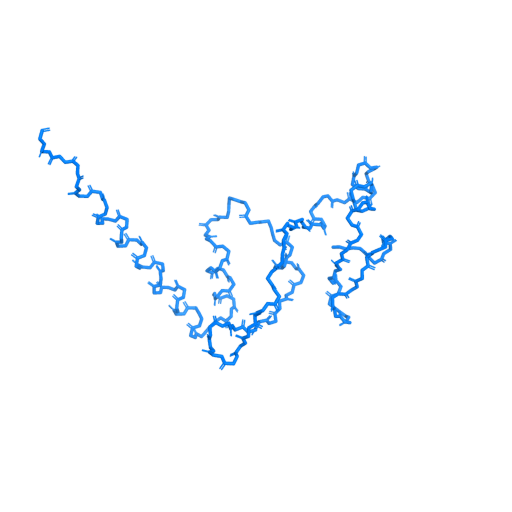ATOM 664 C CA . GLY A 1 87 ? -18.410 0.205 11.865 1.00 93.75 87 GLY A CA 1
ATOM 665 C C . GLY A 1 87 ? -17.498 0.446 13.073 1.00 93.75 87 GLY A C 1
ATOM 666 O O . GLY A 1 87 ? -17.081 1.575 13.346 1.00 93.75 87 GLY A O 1
ATOM 667 N N . GLU A 1 88 ? -17.141 -0.644 13.754 1.00 92.56 88 GLU A N 1
ATOM 668 C CA . GLU A 1 88 ? -16.247 -0.646 14.921 1.00 92.56 88 GLU A CA 1
ATOM 669 C C . GLU A 1 88 ? -14.872 -0.026 14.622 1.00 92.56 88 GLU A C 1
ATOM 671 O O . GLU A 1 88 ? -14.260 0.594 15.490 1.00 92.56 88 GLU A O 1
ATOM 676 N N . CYS A 1 89 ? -14.366 -0.150 13.388 1.00 92.56 89 CYS A N 1
ATOM 677 C CA . CYS A 1 89 ? -13.075 0.428 13.015 1.00 92.56 89 CYS A CA 1
ATOM 678 C C . CYS A 1 89 ? -13.130 1.963 13.032 1.00 92.56 89 CYS A C 1
ATOM 680 O O . CYS A 1 89 ? -12.239 2.616 13.583 1.00 92.56 89 CYS A O 1
ATOM 682 N N . ALA A 1 90 ? -14.199 2.546 12.490 1.00 95.44 90 ALA A N 1
ATOM 683 C CA . ALA A 1 90 ? -14.406 3.991 12.511 1.00 95.44 90 ALA A CA 1
ATOM 684 C C . ALA A 1 90 ? -14.657 4.522 13.935 1.00 95.44 90 ALA A C 1
ATOM 686 O O . ALA A 1 90 ? -14.303 5.659 14.255 1.00 95.44 90 ALA A O 1
ATOM 687 N N . GLU A 1 91 ? -15.266 3.724 14.811 1.00 95.75 91 GLU A N 1
ATOM 688 C CA . GLU A 1 91 ? -15.421 4.052 16.234 1.00 95.75 91 GLU A CA 1
ATOM 689 C C . GLU A 1 91 ? -14.088 4.030 16.979 1.00 95.75 91 GLU A C 1
ATOM 691 O O . GLU A 1 91 ? -13.756 5.003 17.658 1.00 95.75 91 GLU A O 1
ATOM 696 N N . LEU A 1 92 ? -13.282 2.986 16.777 1.00 93.38 92 LEU A N 1
ATOM 697 C CA . LEU A 1 92 ? -11.947 2.876 17.362 1.00 93.38 92 LEU A CA 1
ATOM 698 C C . LEU A 1 92 ? -11.043 4.039 16.925 1.00 93.38 92 LEU A C 1
ATOM 700 O O . LEU A 1 92 ? -10.348 4.632 17.750 1.00 93.38 92 LEU A O 1
ATOM 704 N N . SER A 1 93 ? -11.111 4.422 15.646 1.00 95.06 93 SER A N 1
ATOM 705 C CA . SER A 1 93 ? -10.418 5.599 15.109 1.00 95.06 93 SER A CA 1
ATOM 706 C C . SER A 1 93 ? -10.776 6.879 15.874 1.00 95.06 93 SER A C 1
ATOM 708 O O . SER A 1 93 ? -9.886 7.624 16.292 1.00 95.06 93 SER A O 1
ATOM 710 N N . ARG A 1 94 ? -12.074 7.111 16.116 1.00 95.38 94 ARG A N 1
ATOM 711 C CA . ARG A 1 94 ? -12.577 8.279 16.857 1.00 95.38 94 ARG A CA 1
ATOM 712 C C . ARG A 1 94 ? -12.165 8.257 18.328 1.00 95.38 94 ARG A C 1
ATOM 714 O O . ARG A 1 94 ? -11.845 9.310 18.875 1.00 95.38 94 ARG A O 1
ATOM 721 N N . LEU A 1 95 ? -12.171 7.088 18.965 1.00 95.12 95 LEU A N 1
ATOM 722 C CA . LEU A 1 95 ? -11.784 6.939 20.368 1.00 95.12 95 LEU A CA 1
ATOM 723 C C . LEU A 1 95 ? -10.303 7.285 20.579 1.00 95.12 95 LEU A C 1
ATOM 725 O O . LEU A 1 95 ? -9.992 8.117 21.429 1.00 95.12 95 LEU A O 1
ATOM 729 N N . ILE A 1 96 ? -9.413 6.741 19.744 1.00 92.50 96 ILE A N 1
ATOM 730 C CA . ILE A 1 96 ? -7.970 7.026 19.805 1.00 92.50 96 ILE A CA 1
ATOM 731 C C . ILE A 1 96 ? -7.671 8.496 19.483 1.00 92.50 96 ILE A C 1
ATOM 733 O O . ILE A 1 96 ? -6.835 9.114 20.139 1.00 92.50 96 ILE A O 1
ATOM 737 N N . ALA A 1 97 ? -8.369 9.093 18.510 1.00 90.62 97 ALA A N 1
ATOM 738 C CA . ALA A 1 97 ? -8.191 10.510 18.191 1.00 90.62 97 ALA A CA 1
ATOM 739 C C . ALA A 1 97 ? -8.490 11.413 19.405 1.00 90.62 97 ALA A C 1
ATOM 741 O O . ALA A 1 97 ? -7.692 12.291 19.734 1.00 90.62 97 ALA A O 1
ATOM 742 N N . ARG A 1 98 ? -9.584 11.138 20.131 1.00 90.69 98 ARG A N 1
ATOM 743 C CA . ARG A 1 98 ? -9.956 11.867 21.358 1.00 90.69 98 ARG A CA 1
ATOM 744 C C . ARG A 1 98 ? -8.934 11.689 22.480 1.00 90.69 98 ARG A C 1
ATOM 746 O O . ARG A 1 98 ? -8.626 12.645 23.191 1.00 90.69 98 ARG A O 1
ATOM 753 N N . GLU A 1 99 ? -8.406 10.479 22.652 1.00 88.69 99 GLU A N 1
ATOM 754 C CA . GLU A 1 99 ? -7.370 10.208 23.653 1.00 88.69 99 GLU A CA 1
ATOM 755 C C . GLU A 1 99 ? -6.086 10.997 23.364 1.00 88.69 99 GLU A C 1
ATOM 757 O O . GLU A 1 99 ? -5.518 11.617 24.268 1.00 88.69 99 GLU A O 1
ATOM 762 N N . ASN A 1 100 ? -5.669 11.046 22.098 1.00 81.94 100 ASN A N 1
ATOM 763 C CA . ASN A 1 100 ? -4.489 11.795 21.670 1.00 81.94 100 ASN A CA 1
ATOM 764 C C . ASN A 1 100 ? -4.647 13.306 21.909 1.00 81.94 100 ASN A C 1
ATOM 766 O O . ASN A 1 100 ? -3.716 13.957 22.389 1.00 81.94 100 ASN A O 1
ATOM 770 N N . GLU A 1 101 ? -5.835 13.863 21.660 1.00 78.56 101 GLU A N 1
ATOM 771 C CA . GLU A 1 101 ? -6.150 15.263 21.977 1.00 78.56 101 GLU A CA 1
ATOM 772 C C . GLU A 1 101 ? -6.095 15.549 23.489 1.00 78.56 101 GLU A C 1
ATOM 774 O O . GLU A 1 101 ? -5.596 16.596 23.912 1.00 78.56 101 GLU A O 1
ATOM 779 N N . GLY A 1 102 ? -6.575 14.619 24.322 1.00 69.88 102 GLY A N 1
ATOM 780 C CA . GLY A 1 102 ? -6.547 14.737 25.784 1.00 69.88 102 GLY A CA 1
ATOM 781 C C . GLY A 1 102 ? -5.149 14.579 26.393 1.00 69.88 102 GLY A C 1
ATOM 782 O O . GLY A 1 102 ? -4.807 15.257 27.363 1.00 69.88 102 GLY A O 1
ATOM 783 N N . SER A 1 103 ? -4.307 13.717 25.825 1.00 62.84 103 SER A N 1
ATOM 784 C CA . SER A 1 103 ? -2.917 13.528 26.262 1.00 62.84 103 SER A CA 1
ATOM 785 C C . SER A 1 103 ? -2.022 14.710 25.885 1.00 62.84 103 SER A C 1
ATOM 787 O O . SER A 1 103 ? -1.200 15.125 26.702 1.00 62.84 103 SER A O 1
ATOM 789 N N . ASN A 1 104 ? -2.256 15.342 24.730 1.00 56.97 104 ASN A N 1
ATOM 790 C CA . ASN A 1 104 ? -1.562 16.574 24.347 1.00 56.97 104 ASN A CA 1
ATOM 791 C C . ASN A 1 104 ? -1.851 17.736 25.325 1.00 56.97 104 ASN A C 1
ATOM 793 O O . ASN A 1 104 ? -0.957 18.503 25.670 1.00 56.97 104 ASN A O 1
ATOM 797 N N . LYS A 1 105 ? -3.077 17.820 25.863 1.00 54.22 105 LYS A N 1
ATOM 798 C CA . LYS A 1 105 ? -3.446 18.818 26.888 1.00 54.22 105 LYS A CA 1
ATOM 799 C C . L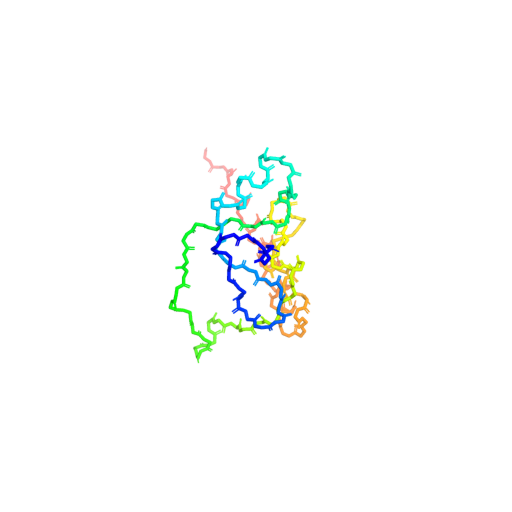YS A 1 105 ? -2.830 18.540 28.266 1.00 54.22 105 LYS A C 1
ATOM 801 O O . LYS A 1 105 ? -2.573 19.477 29.011 1.00 54.22 105 LYS A O 1
ATOM 806 N N . ARG A 1 106 ? -2.572 17.272 28.611 1.00 53.69 106 ARG A N 1
ATOM 807 C CA . ARG A 1 106 ? -1.948 16.876 29.893 1.00 53.69 106 ARG A CA 1
ATOM 808 C C . ARG A 1 106 ? -0.422 17.025 29.899 1.00 53.69 106 ARG A C 1
ATOM 810 O O . ARG A 1 106 ? 0.151 17.234 30.963 1.00 53.69 106 ARG A O 1
ATOM 817 N N . GLY A 1 107 ? 0.227 16.958 28.735 1.00 49.88 107 GLY A N 1
ATOM 818 C CA . GLY A 1 107 ? 1.675 17.166 28.589 1.00 49.88 107 GLY A CA 1
ATOM 819 C C . GLY A 1 107 ? 2.127 18.628 28.701 1.00 49.88 107 GLY A C 1
ATOM 820 O O . GLY A 1 107 ? 3.283 18.879 29.019 1.00 49.88 107 GLY A O 1
ATOM 821 N N . PHE A 1 108 ? 1.221 19.592 28.503 1.00 40.31 108 PHE A N 1
ATOM 822 C CA . PHE A 1 108 ? 1.530 21.030 28.533 1.00 40.31 108 PHE A CA 1
ATOM 823 C C . PHE A 1 108 ? 1.401 21.671 29.933 1.00 40.31 108 PHE A C 1
ATOM 825 O O . PHE A 1 108 ? 1.612 22.866 30.092 1.00 40.31 108 PHE A O 1
ATOM 832 N N . GLY A 1 109 ? 1.054 20.889 30.964 1.00 45.28 109 GLY A N 1
ATOM 833 C CA . GLY A 1 109 ? 0.830 21.372 32.337 1.00 45.28 109 GLY A CA 1
ATOM 834 C C . GLY A 1 109 ? 1.992 21.170 33.319 1.00 45.28 109 GLY A C 1
ATOM 835 O O . GLY A 1 109 ? 1.797 21.333 34.519 1.00 45.28 109 GLY A O 1
ATOM 836 N N . ARG A 1 110 ? 3.183 20.764 32.858 1.00 41.94 110 ARG A N 1
ATOM 837 C CA . ARG A 1 110 ? 4.365 20.530 33.714 1.00 41.94 110 ARG A CA 1
ATOM 838 C C . ARG A 1 110 ? 5.604 21.238 33.165 1.00 41.94 110 ARG A C 1
ATOM 840 O O . ARG A 1 110 ? 6.601 20.605 32.842 1.00 41.94 110 ARG A O 1
ATOM 847 N N . ALA A 1 111 ? 5.530 22.554 33.046 1.00 48.44 111 ALA A N 1
ATOM 848 C CA . ALA A 1 111 ? 6.715 23.388 32.902 1.00 48.44 111 ALA A CA 1
ATOM 849 C C . ALA A 1 111 ? 6.403 24.817 33.351 1.00 48.44 111 ALA A C 1
ATOM 851 O O . ALA A 1 111 ? 6.431 25.703 32.520 1.00 48.44 111 ALA A O 1
ATOM 852 N N . GLU A 1 112 ? 6.083 25.027 34.631 1.00 44.47 112 GLU A N 1
ATOM 853 C CA . GLU A 1 112 ? 6.423 26.270 35.340 1.00 44.47 112 GLU A CA 1
ATOM 854 C C . GLU A 1 112 ? 6.581 25.975 36.835 1.00 44.47 112 GLU A C 1
ATOM 856 O O . GLU A 1 112 ? 5.713 25.353 37.450 1.00 44.47 112 GLU A O 1
ATOM 861 N N . GLY A 1 113 ? 7.711 26.411 37.393 1.00 45.91 113 GLY A N 1
ATOM 862 C CA . GLY A 1 113 ? 7.987 26.401 38.826 1.00 45.91 113 GLY A CA 1
ATOM 863 C C . GLY A 1 113 ? 9.149 25.507 39.248 1.00 45.91 113 GLY A C 1
ATOM 864 O O . GLY A 1 113 ? 8.890 24.516 39.924 1.00 45.91 113 GLY A O 1
ATOM 865 N N . ILE A 1 114 ? 10.386 25.871 38.874 1.00 39.56 114 ILE A N 1
ATOM 866 C CA . ILE A 1 114 ? 11.532 26.090 39.790 1.00 39.56 114 ILE A CA 1
ATOM 867 C C . ILE A 1 114 ? 12.423 27.169 39.167 1.00 39.56 114 ILE A C 1
ATOM 869 O O . ILE A 1 114 ? 12.738 27.020 37.965 1.00 39.56 114 ILE A O 1
#